Protein AF-A0A7V0MU67-F1 (afdb_monomer_lite)

Radius of gyration: 10.85 Å; chains: 1; bounding box: 22×19×28 Å

Structure (mmCIF, N/CA/C/O backbone):
data_AF-A0A7V0MU67-F1
#
_entry.id   AF-A0A7V0MU67-F1
#
loop_
_atom_site.group_PDB
_atom_site.id
_atom_site.type_symbol
_atom_site.label_atom_id
_atom_site.label_alt_id
_atom_site.label_comp_id
_atom_site.label_asym_id
_atom_site.label_entity_id
_atom_site.label_seq_id
_atom_site.pdbx_PDB_ins_code
_atom_site.Cartn_x
_atom_site.Cartn_y
_atom_site.Cartn_z
_atom_site.occupancy
_atom_site.B_iso_or_equiv
_atom_site.auth_seq_id
_atom_site.auth_comp_id
_atom_site.auth_asym_id
_atom_site.auth_atom_id
_atom_site.pdbx_PDB_model_num
ATOM 1 N N . MET A 1 1 ? -13.528 8.557 7.889 1.00 77.81 1 MET A N 1
ATOM 2 C CA . MET A 1 1 ? -13.537 7.888 6.569 1.00 77.81 1 MET A CA 1
ATOM 3 C C . MET A 1 1 ? -12.903 6.529 6.802 1.00 77.81 1 MET A C 1
ATOM 5 O O . MET A 1 1 ? -11.890 6.533 7.479 1.00 77.81 1 MET A O 1
ATOM 9 N N . ASN A 1 2 ? -13.513 5.421 6.370 1.00 94.69 2 ASN A N 1
ATOM 10 C CA . ASN A 1 2 ? -13.065 4.069 6.748 1.00 94.69 2 ASN A CA 1
ATOM 11 C C . ASN A 1 2 ? -11.623 3.801 6.276 1.00 94.69 2 ASN A C 1
ATOM 13 O O . ASN A 1 2 ? -11.361 3.957 5.081 1.00 94.69 2 ASN A O 1
ATOM 17 N N . ARG A 1 3 ? -10.715 3.430 7.186 1.00 97.75 3 ARG A N 1
ATOM 18 C CA . ARG A 1 3 ? -9.292 3.160 6.920 1.00 97.75 3 ARG A CA 1
ATOM 19 C C . ARG A 1 3 ? -8.994 1.677 7.115 1.00 97.75 3 ARG A C 1
ATOM 21 O O . ARG A 1 3 ? -9.053 1.178 8.239 1.00 97.75 3 ARG A O 1
ATOM 28 N N . ILE A 1 4 ? -8.637 0.999 6.030 1.00 98.31 4 ILE A N 1
ATOM 29 C CA . ILE A 1 4 ? -8.287 -0.423 6.024 1.00 98.31 4 ILE A CA 1
ATOM 30 C C . ILE A 1 4 ? -6.798 -0.546 5.711 1.00 98.31 4 ILE A C 1
ATOM 32 O O . ILE A 1 4 ? -6.351 -0.084 4.659 1.00 98.31 4 ILE A O 1
ATOM 36 N N . LEU A 1 5 ? -6.043 -1.167 6.614 1.00 98.44 5 LEU A N 1
ATOM 37 C CA . LEU A 1 5 ? -4.656 -1.549 6.378 1.00 98.44 5 LEU A CA 1
ATOM 38 C C . LEU A 1 5 ? -4.594 -3.030 6.001 1.00 98.44 5 LEU A C 1
ATOM 40 O O . LEU A 1 5 ? -4.990 -3.881 6.791 1.00 98.44 5 LEU A O 1
ATOM 44 N N . PHE A 1 6 ? -4.044 -3.326 4.830 1.00 98.38 6 PHE A N 1
ATOM 45 C CA . PHE A 1 6 ? -3.518 -4.649 4.508 1.00 98.38 6 PHE A CA 1
ATOM 46 C C . PHE A 1 6 ? -2.039 -4.651 4.895 1.00 98.38 6 PHE A C 1
ATOM 48 O O . PHE A 1 6 ? -1.282 -3.822 4.378 1.00 98.38 6 PHE A O 1
ATOM 55 N N . LYS A 1 7 ? -1.634 -5.531 5.808 1.00 97.19 7 LYS A N 1
ATOM 56 C CA . LYS A 1 7 ? -0.232 -5.731 6.191 1.00 97.19 7 LYS A CA 1
ATOM 57 C C . LYS A 1 7 ? 0.246 -7.106 5.738 1.00 97.19 7 LYS A C 1
ATOM 59 O O . LYS A 1 7 ? -0.554 -7.902 5.272 1.00 97.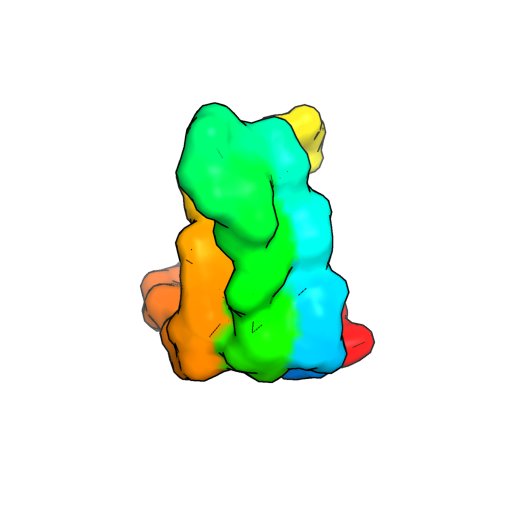19 7 LYS A O 1
ATOM 64 N N . ASP A 1 8 ? 1.553 -7.339 5.816 1.00 96.94 8 ASP A N 1
ATOM 65 C CA . ASP A 1 8 ? 2.174 -8.635 5.510 1.00 96.94 8 ASP A CA 1
ATOM 66 C C . ASP A 1 8 ? 1.873 -9.174 4.090 1.00 96.94 8 ASP A C 1
ATOM 68 O O . ASP A 1 8 ? 1.921 -10.376 3.821 1.00 96.94 8 ASP A O 1
ATOM 72 N N . VAL A 1 9 ? 1.624 -8.277 3.127 1.00 97.88 9 VAL A N 1
ATOM 73 C CA . VAL A 1 9 ? 1.313 -8.649 1.743 1.00 97.88 9 VAL A CA 1
ATOM 74 C C . VAL A 1 9 ? 2.569 -9.194 1.069 1.00 97.88 9 VAL A C 1
ATOM 76 O O . VAL A 1 9 ? 3.547 -8.472 0.877 1.00 97.88 9 VAL A O 1
ATOM 79 N N . GLY A 1 10 ? 2.534 -10.461 0.647 1.00 97.69 10 GLY A N 1
ATOM 80 C CA . GLY A 1 10 ? 3.699 -11.138 0.065 1.00 97.69 10 GLY A CA 1
ATOM 81 C C . GLY A 1 10 ? 4.354 -10.366 -1.088 1.00 97.69 10 GLY A C 1
ATOM 82 O O . GLY A 1 10 ? 5.566 -10.148 -1.066 1.00 97.69 10 GLY A O 1
ATOM 83 N N . VAL A 1 11 ? 3.561 -9.921 -2.070 1.00 97.94 11 VAL A N 1
ATOM 84 C CA . VAL A 1 11 ? 4.002 -9.041 -3.167 1.00 97.94 11 VAL A CA 1
ATOM 85 C C . VAL A 1 11 ? 2.856 -8.121 -3.600 1.00 97.94 11 VAL A C 1
ATOM 87 O O . VAL A 1 11 ? 1.732 -8.587 -3.785 1.00 97.94 11 VAL A O 1
ATOM 90 N N . ILE A 1 12 ? 3.148 -6.838 -3.830 1.00 98.19 12 ILE A N 1
ATOM 91 C CA . ILE A 1 12 ? 2.254 -5.875 -4.487 1.00 98.19 12 ILE A CA 1
ATOM 92 C C . ILE A 1 12 ? 2.852 -5.507 -5.847 1.00 98.19 12 ILE A C 1
ATOM 94 O O . ILE A 1 12 ? 3.852 -4.796 -5.916 1.00 98.19 12 ILE A O 1
ATOM 98 N N . ALA A 1 13 ? 2.224 -5.955 -6.933 1.00 97.81 13 ALA A N 1
ATOM 99 C CA . ALA A 1 13 ? 2.533 -5.468 -8.276 1.00 97.81 13 ALA A CA 1
ATOM 100 C C . ALA A 1 13 ? 1.812 -4.128 -8.496 1.00 97.81 13 ALA A C 1
ATOM 102 O O . ALA A 1 13 ? 0.581 -4.096 -8.561 1.00 97.81 13 ALA A O 1
ATOM 103 N N . THR A 1 14 ? 2.553 -3.015 -8.561 1.00 97.50 14 THR A N 1
ATOM 104 C CA . THR A 1 14 ? 1.944 -1.671 -8.569 1.00 97.50 14 THR A CA 1
ATOM 105 C C . THR A 1 14 ? 1.472 -1.244 -9.953 1.00 97.50 14 THR A C 1
ATOM 107 O O . THR A 1 14 ? 0.544 -0.442 -10.056 1.00 97.50 14 THR A O 1
ATOM 110 N N . PHE A 1 15 ? 2.119 -1.759 -11.006 1.00 97.44 15 PH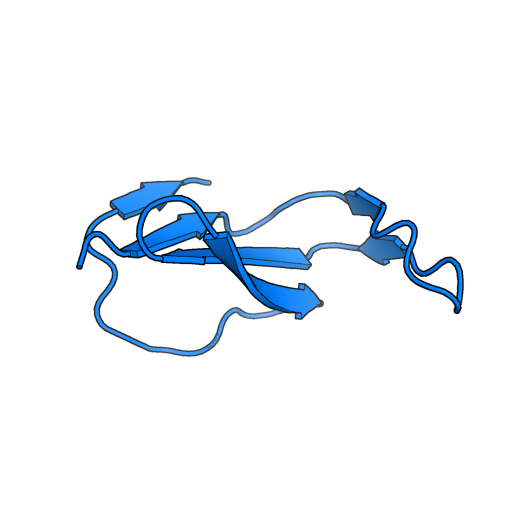E A N 1
ATOM 111 C CA . PHE A 1 15 ? 1.960 -1.283 -12.385 1.00 97.44 15 PHE A CA 1
ATOM 112 C C . PHE A 1 15 ? 2.057 0.250 -12.505 1.00 97.44 15 PHE A C 1
ATOM 114 O O . PHE A 1 15 ? 1.437 0.861 -13.378 1.00 97.44 15 PHE A O 1
ATOM 121 N N . ASP A 1 16 ? 2.827 0.884 -11.617 1.00 96.81 16 ASP A N 1
ATOM 122 C CA . ASP A 1 16 ? 3.179 2.293 -11.750 1.00 96.81 16 ASP A CA 1
ATOM 123 C C . ASP A 1 16 ? 4.147 2.497 -12.935 1.00 96.81 16 ASP A C 1
ATOM 125 O O . ASP A 1 16 ? 4.622 1.521 -13.523 1.00 96.81 16 ASP A O 1
ATOM 129 N N . PRO A 1 17 ? 4.451 3.745 -13.340 1.00 98.38 17 PRO A N 1
ATOM 130 C CA . PRO A 1 17 ? 5.332 3.996 -14.483 1.00 98.38 17 PRO A CA 1
ATOM 131 C C . PRO A 1 17 ? 6.740 3.393 -14.360 1.00 98.38 17 PRO A C 1
ATOM 133 O O . PRO A 1 17 ? 7.417 3.236 -15.373 1.00 98.38 17 PRO A O 1
ATOM 136 N N . GLU A 1 18 ? 7.182 3.070 -13.142 1.00 97.81 18 GLU A N 1
ATOM 137 C CA . GLU A 1 18 ? 8.472 2.431 -12.862 1.00 97.81 18 GLU A CA 1
ATOM 138 C C . GLU A 1 18 ? 8.373 0.894 -12.881 1.00 97.81 18 GLU A C 1
ATOM 140 O O . GLU A 1 18 ? 9.397 0.215 -12.8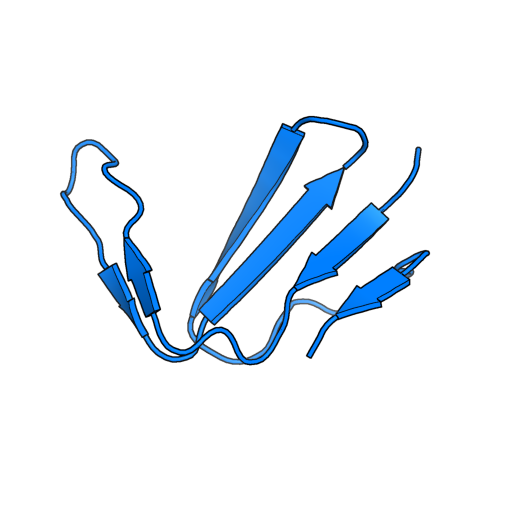44 1.00 97.81 18 GLU A O 1
ATOM 145 N N . GLY A 1 19 ? 7.159 0.336 -12.969 1.00 97.06 19 GLY A N 1
ATOM 146 C CA . GLY A 1 19 ? 6.908 -1.102 -13.011 1.00 97.06 19 GLY A CA 1
ATOM 147 C C . GLY A 1 19 ? 7.296 -1.806 -11.714 1.00 97.06 19 GLY A C 1
ATOM 148 O O . GLY A 1 19 ? 7.788 -2.933 -11.757 1.00 97.06 19 GLY A O 1
ATOM 149 N N . ARG A 1 20 ? 7.138 -1.137 -10.567 1.00 97.62 20 ARG A 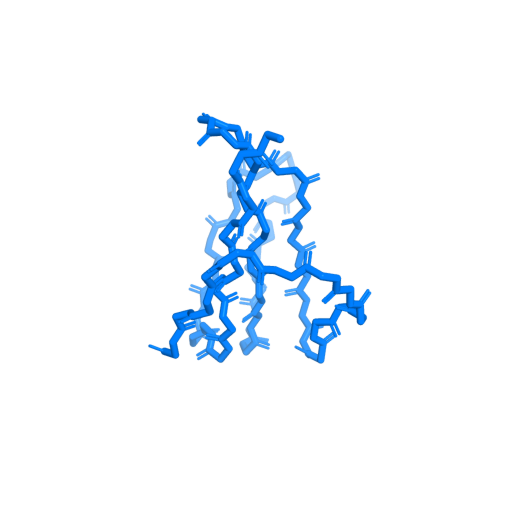N 1
ATOM 150 C CA . ARG A 1 20 ? 7.631 -1.662 -9.289 1.00 97.62 20 ARG A CA 1
ATOM 151 C C . ARG A 1 20 ? 6.813 -2.846 -8.777 1.00 97.62 20 ARG A C 1
ATOM 153 O O . ARG A 1 20 ? 5.589 -2.912 -8.899 1.00 97.62 20 ARG A O 1
ATOM 160 N N . GLU A 1 21 ? 7.522 -3.743 -8.106 1.00 98.31 21 GLU A N 1
ATOM 161 C CA . GLU A 1 21 ? 6.962 -4.804 -7.278 1.00 98.31 21 GLU A CA 1
ATOM 162 C C . GLU A 1 21 ? 7.459 -4.598 -5.850 1.00 98.31 21 GLU A C 1
ATOM 164 O O . GLU A 1 21 ? 8.668 -4.568 -5.625 1.00 98.31 21 GLU A O 1
ATOM 169 N N . LEU A 1 22 ? 6.535 -4.450 -4.901 1.00 98.12 22 LEU A N 1
ATOM 170 C CA . LEU A 1 22 ? 6.860 -4.268 -3.488 1.00 98.12 22 LEU A CA 1
ATOM 171 C C . LEU A 1 22 ? 6.772 -5.621 -2.780 1.00 98.12 22 LEU A C 1
ATOM 173 O O . LEU A 1 22 ? 5.695 -6.220 -2.752 1.00 98.12 22 LEU A O 1
ATOM 177 N N . LYS A 1 23 ? 7.878 -6.126 -2.231 1.00 97.75 23 LYS A N 1
ATOM 178 C CA . LYS A 1 23 ? 7.928 -7.431 -1.547 1.00 97.75 23 LYS A CA 1
ATOM 179 C C . LYS A 1 23 ? 7.746 -7.263 -0.042 1.00 97.75 23 LYS A C 1
ATOM 181 O O . LYS A 1 23 ? 8.410 -6.426 0.560 1.00 97.75 23 LYS A O 1
ATOM 186 N N . GLY A 1 24 ? 6.891 -8.090 0.569 1.00 96.69 24 GLY A N 1
ATOM 187 C CA . GLY A 1 24 ? 6.575 -7.978 2.001 1.00 96.69 24 GLY A CA 1
ATOM 188 C C . GLY A 1 24 ? 6.026 -6.592 2.334 1.00 96.69 24 GLY A C 1
ATOM 189 O O . GLY A 1 24 ? 6.581 -5.879 3.168 1.00 96.69 24 GLY A O 1
ATOM 190 N N . GLY A 1 25 ? 5.024 -6.168 1.568 1.00 97.44 25 GLY A N 1
ATOM 191 C CA . GLY A 1 25 ? 4.508 -4.813 1.586 1.00 97.44 25 GLY A CA 1
ATOM 192 C C . GLY A 1 25 ? 3.218 -4.647 2.370 1.00 97.44 25 GLY A C 1
ATOM 193 O O . GLY A 1 25 ? 2.646 -5.578 2.935 1.00 97.44 25 GLY A O 1
ATOM 194 N N . TRP A 1 26 ? 2.738 -3.416 2.351 1.00 98.50 26 TRP A N 1
ATOM 195 C CA . TRP A 1 26 ? 1.484 -3.008 2.956 1.00 98.50 26 TRP A CA 1
ATOM 196 C C . TRP A 1 26 ? 0.724 -2.065 2.023 1.00 98.50 26 TRP A C 1
ATOM 198 O O . TRP A 1 26 ? 1.308 -1.389 1.170 1.00 98.50 26 TRP A O 1
ATOM 208 N N . LEU A 1 27 ? -0.596 -2.013 2.197 1.00 98.19 27 LEU A N 1
ATOM 209 C CA . LEU A 1 27 ? -1.507 -1.176 1.421 1.00 98.19 27 LEU A CA 1
ATOM 210 C C . LEU A 1 27 ? -2.520 -0.515 2.357 1.00 98.19 27 LEU A C 1
ATOM 212 O O . LEU A 1 27 ? -3.257 -1.194 3.067 1.00 98.19 27 LEU A O 1
ATOM 216 N N . LEU A 1 28 ? -2.593 0.813 2.326 1.00 98.31 28 LEU A N 1
ATOM 217 C CA . LEU A 1 28 ? -3.610 1.588 3.026 1.00 98.31 28 LEU A CA 1
ATOM 218 C C . LEU A 1 28 ? -4.711 2.000 2.051 1.00 98.31 28 LEU A C 1
ATOM 220 O O . LEU A 1 28 ? -4.460 2.707 1.071 1.00 98.31 28 LEU A O 1
ATOM 224 N N . VAL A 1 29 ? -5.945 1.616 2.364 1.00 98.06 29 VAL A N 1
ATOM 225 C CA . VAL A 1 29 ? -7.148 2.052 1.655 1.00 98.06 29 VAL A CA 1
ATOM 226 C C . VAL A 1 29 ? -7.945 2.998 2.543 1.00 98.06 29 VAL A C 1
ATOM 228 O O . VAL A 1 29 ? -8.281 2.666 3.678 1.00 98.06 29 VAL A O 1
ATOM 231 N N . GLU A 1 30 ? -8.287 4.169 2.008 1.00 97.38 30 GLU A N 1
ATOM 232 C CA . GLU A 1 30 ? -9.178 5.131 2.655 1.00 97.38 30 GLU A CA 1
ATOM 233 C C . GLU A 1 30 ? -10.461 5.279 1.828 1.00 97.38 30 GLU A C 1
ATOM 235 O O . GLU A 1 30 ? -10.467 5.796 0.707 1.00 97.38 30 GLU A O 1
ATOM 240 N N . GLY A 1 31 ? -11.575 4.784 2.371 1.00 95.88 31 GLY A N 1
ATOM 241 C CA . GLY A 1 31 ? -12.834 4.662 1.640 1.00 95.88 31 GLY A CA 1
ATOM 242 C C . GLY A 1 31 ? -12.714 3.672 0.480 1.00 95.88 31 GLY A C 1
ATOM 243 O O . GLY A 1 31 ? -12.704 2.465 0.696 1.00 95.88 31 GLY A O 1
ATOM 244 N N . ASN A 1 32 ? -12.648 4.186 -0.750 1.00 95.44 32 ASN A N 1
ATOM 245 C CA . ASN A 1 32 ? -12.533 3.394 -1.980 1.00 95.44 32 ASN A CA 1
ATOM 246 C C . ASN A 1 32 ? -11.273 3.722 -2.799 1.00 95.44 32 ASN A C 1
ATOM 248 O O . ASN A 1 32 ? -11.239 3.468 -4.004 1.00 95.44 32 ASN A O 1
ATOM 252 N N . ARG A 1 33 ? -10.258 4.331 -2.175 1.00 97.75 33 ARG A N 1
ATOM 253 C CA . ARG A 1 33 ? -9.009 4.721 -2.837 1.00 97.75 33 ARG A CA 1
ATOM 254 C C . ARG A 1 33 ? -7.809 4.164 -2.093 1.00 97.75 33 ARG A C 1
ATOM 256 O O . ARG A 1 33 ? -7.768 4.200 -0.866 1.00 97.75 33 ARG A O 1
ATOM 263 N N . ILE A 1 34 ? -6.819 3.712 -2.854 1.00 97.75 34 ILE A N 1
ATOM 264 C CA . ILE A 1 34 ? -5.480 3.449 -2.329 1.00 97.75 34 ILE A CA 1
ATOM 265 C C . ILE A 1 34 ? -4.888 4.798 -1.915 1.00 97.75 34 ILE A C 1
ATOM 267 O O . ILE A 1 34 ? -4.728 5.685 -2.752 1.00 97.75 34 ILE A O 1
ATOM 271 N N . ALA A 1 35 ? -4.622 4.958 -0.623 1.00 97.25 35 ALA A N 1
ATOM 272 C CA . ALA A 1 35 ? -4.059 6.177 -0.055 1.00 97.25 35 ALA A CA 1
ATOM 273 C C . ALA A 1 35 ? -2.529 6.116 -0.001 1.00 97.25 35 ALA A C 1
ATOM 275 O O . ALA A 1 35 ? -1.864 7.111 -0.279 1.00 97.25 35 ALA A O 1
ATOM 276 N N . ALA A 1 36 ? -1.974 4.951 0.341 1.00 97.56 36 ALA A N 1
ATOM 277 C CA . ALA A 1 36 ? -0.537 4.717 0.386 1.00 97.56 36 ALA A CA 1
ATOM 278 C C . ALA A 1 36 ? -0.222 3.220 0.273 1.00 97.56 36 ALA A C 1
ATOM 280 O O . ALA A 1 36 ? -1.067 2.376 0.563 1.00 97.56 36 ALA A O 1
ATOM 281 N N . LEU A 1 37 ? 1.002 2.908 -0.135 1.00 98.19 37 LEU A N 1
ATOM 282 C CA . LEU A 1 37 ? 1.566 1.565 -0.153 1.00 98.19 37 LEU A CA 1
ATOM 283 C C . LEU A 1 37 ? 3.077 1.647 0.046 1.00 98.19 37 LEU A C 1
ATOM 285 O O . LEU A 1 37 ? 3.685 2.675 -0.268 1.00 98.19 37 LEU A O 1
ATOM 289 N N . GLY A 1 38 ? 3.675 0.572 0.540 1.00 98.12 38 GLY A N 1
ATOM 290 C CA . GLY A 1 38 ? 5.111 0.507 0.780 1.00 98.12 38 GLY A CA 1
ATOM 291 C C . GLY A 1 38 ? 5.596 -0.910 1.052 1.00 98.12 38 GLY A C 1
ATOM 292 O O . GLY A 1 38 ? 4.799 -1.839 1.144 1.00 98.12 38 GLY A O 1
ATOM 293 N N . GLU A 1 39 ? 6.912 -1.056 1.163 1.00 97.69 39 GLU A N 1
ATOM 294 C CA . GLU A 1 39 ? 7.575 -2.269 1.654 1.00 97.69 39 GLU A CA 1
ATOM 295 C C . GLU A 1 39 ? 7.835 -2.172 3.163 1.00 97.69 39 GLU A C 1
ATOM 297 O O . GLU A 1 39 ? 7.939 -1.069 3.711 1.00 97.69 39 GLU A O 1
ATOM 302 N N . GLY A 1 40 ? 7.995 -3.324 3.817 1.00 95.94 40 GLY A N 1
ATOM 303 C CA . GLY A 1 40 ? 8.380 -3.415 5.223 1.00 95.94 40 GLY A CA 1
ATOM 304 C C . GLY A 1 40 ? 7.238 -3.087 6.182 1.00 95.94 40 GLY A C 1
ATOM 305 O O . GLY A 1 40 ? 6.081 -3.410 5.927 1.00 95.94 40 GLY A O 1
ATOM 306 N N . GLU A 1 41 ? 7.571 -2.456 7.307 1.00 96.31 41 GLU A N 1
ATOM 307 C CA . GLU A 1 41 ? 6.586 -2.135 8.340 1.00 96.31 41 GLU A CA 1
ATOM 308 C C . GLU A 1 41 ? 5.634 -1.011 7.888 1.00 96.31 41 GLU A C 1
ATOM 310 O O . GLU A 1 41 ? 6.093 0.034 7.403 1.00 96.31 41 GLU A O 1
ATOM 315 N N . PRO A 1 42 ? 4.312 -1.173 8.070 1.00 96.88 42 PRO A N 1
ATOM 316 C CA . PRO A 1 42 ? 3.355 -0.116 7.7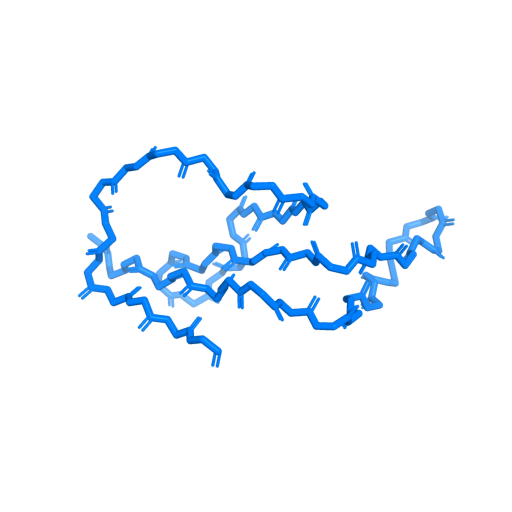86 1.00 96.88 42 PRO A CA 1
ATOM 317 C C . PRO A 1 42 ? 3.518 1.064 8.758 1.00 96.88 42 PRO A C 1
ATOM 319 O O . PRO A 1 42 ? 3.929 0.887 9.909 1.00 96.88 42 PRO A O 1
ATOM 322 N N . PRO A 1 43 ? 3.159 2.294 8.343 1.00 94.88 43 PRO A N 1
ATOM 323 C CA . PRO A 1 43 ? 3.180 3.443 9.237 1.00 94.88 43 PRO A CA 1
ATOM 324 C C . PRO A 1 43 ? 2.194 3.245 10.400 1.00 94.88 43 PRO A C 1
ATOM 326 O O . PRO A 1 43 ? 1.136 2.642 10.216 1.00 94.88 43 PRO A O 1
ATOM 329 N N . PRO A 1 44 ? 2.475 3.793 11.594 1.00 94.12 44 PRO A N 1
ATOM 330 C CA . PRO A 1 44 ? 1.536 3.730 12.705 1.00 94.12 44 PRO A CA 1
ATOM 331 C C . PRO A 1 44 ? 0.313 4.615 12.434 1.00 94.12 44 PRO A C 1
ATOM 333 O O . PRO A 1 44 ? 0.412 5.679 11.819 1.00 94.12 44 PRO A O 1
ATOM 336 N N . GLY A 1 45 ? -0.849 4.230 12.956 1.00 88.88 45 GLY A N 1
ATOM 337 C CA . GLY A 1 45 ? -2.028 5.087 12.916 1.00 88.88 45 GLY A CA 1
ATOM 338 C C . GLY A 1 45 ? -3.298 4.395 13.391 1.00 88.88 45 GLY A C 1
ATOM 339 O O . GLY A 1 45 ? -3.309 3.177 13.568 1.00 88.88 45 GLY A O 1
ATOM 340 N N . PRO A 1 46 ? -4.386 5.158 13.595 1.00 94.69 46 PRO A N 1
ATOM 341 C CA . PRO A 1 46 ? -5.685 4.545 13.785 1.00 94.69 46 PRO A CA 1
ATOM 342 C C . PRO A 1 46 ? -6.121 3.917 12.459 1.00 94.69 46 PRO A C 1
ATOM 344 O O . PRO A 1 46 ? -6.311 4.623 11.463 1.00 94.69 46 PRO A O 1
ATOM 347 N N . PHE A 1 47 ? -6.266 2.598 12.455 1.00 97.25 47 PHE A N 1
ATOM 348 C CA . PHE A 1 47 ? -6.925 1.851 11.392 1.00 97.25 47 PHE A CA 1
ATOM 349 C C . PHE A 1 47 ? -8.251 1.345 11.935 1.00 97.25 47 PHE A C 1
ATOM 351 O O . PHE A 1 47 ? -8.312 0.850 13.060 1.00 97.25 47 PHE A O 1
ATOM 358 N N . ASP A 1 48 ? -9.307 1.481 11.143 1.00 97.88 48 ASP A N 1
ATOM 359 C CA . ASP A 1 48 ? -10.618 0.950 11.505 1.00 97.88 48 ASP A CA 1
ATOM 360 C C . ASP A 1 48 ? -10.637 -0.579 11.325 1.00 97.88 48 ASP A C 1
ATOM 362 O O . ASP A 1 48 ? -11.346 -1.290 12.036 1.00 97.88 48 ASP A O 1
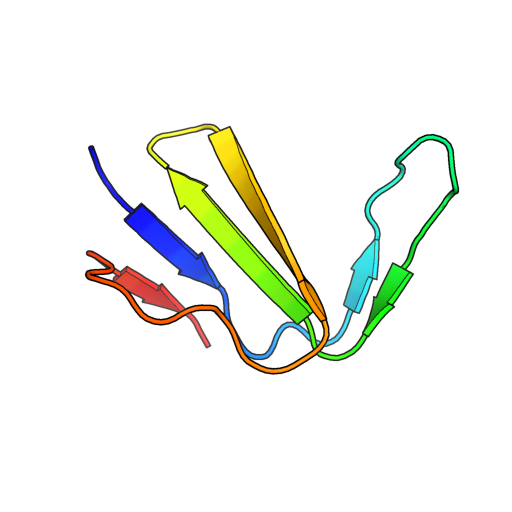ATOM 366 N N . GLN A 1 49 ? -9.816 -1.088 10.397 1.00 98.12 49 GLN A N 1
ATOM 367 C CA . GLN A 1 49 ? -9.615 -2.511 10.151 1.00 98.12 49 GLN A CA 1
ATOM 368 C C . GLN A 1 49 ? -8.166 -2.807 9.746 1.00 98.12 49 GLN A C 1
ATOM 370 O O . GLN A 1 49 ? -7.557 -2.057 8.981 1.00 98.12 49 GLN A O 1
ATOM 375 N N . VAL A 1 50 ? -7.645 -3.937 10.225 1.00 97.88 50 VAL A N 1
ATOM 376 C CA . VAL A 1 50 ? -6.355 -4.503 9.814 1.00 97.88 50 VAL A CA 1
ATOM 377 C C . VAL A 1 50 ? -6.599 -5.898 9.245 1.00 97.88 50 VAL A C 1
ATOM 379 O O . VAL A 1 50 ? -7.372 -6.669 9.816 1.00 97.88 50 VAL A O 1
ATOM 382 N N . ILE A 1 51 ? -5.990 -6.182 8.098 1.00 97.81 51 ILE A N 1
ATOM 383 C CA . ILE A 1 51 ? -6.041 -7.464 7.398 1.00 97.81 51 ILE A CA 1
ATOM 384 C C . ILE A 1 51 ? -4.604 -7.969 7.261 1.00 97.81 51 ILE A C 1
ATOM 386 O O . ILE A 1 51 ? -3.744 -7.219 6.795 1.00 97.81 51 ILE A O 1
ATOM 390 N N . ASP A 1 52 ? -4.400 -9.220 7.667 1.00 93.69 52 ASP A N 1
ATOM 391 C CA . ASP A 1 52 ? -3.135 -9.964 7.609 1.00 93.69 52 ASP A CA 1
ATOM 392 C C . ASP A 1 52 ? -3.045 -10.808 6.331 1.00 93.69 52 ASP A C 1
ATOM 394 O O . ASP A 1 52 ? -4.093 -11.368 5.918 1.00 93.69 52 ASP A O 1
#

Secondary structure (DSSP, 8-state):
--EEEEEEEEEEE---TT--EEEEEEEEEETTEEEEEEESSPPP---SEEE-

Foldseek 3Di:
DAKEKEFQDQWDQPPDPVRDIAGRKMWIDDPHDTPDMHHDDDDDDDHPYYHD

pLDDT: mean 96.74, std 3.11, range [77.81, 98.5]

Sequence (52 aa):
MNRILFKDVGVIATFDPEGRELKGGWLLVEGNRIAALGEGEPPPGPFDQVID

=== Feature glossary ===
Legend for the data blocks above and below:

— What the protein is —

Sequence gives the chain of amino acids in standard one-letter code (A=alanine, C=cysteine, …, Y=tyrosine), read N→C. It is the only feature that is directly encoded by the gene; all structural features are derived from the folded form of this sequence.

The annotation block draws on four external resources. InterPro: which protein families and domains the sequence belongs to. GO: standardized terms for what the protein does, what process it participates in, and where in the cell it acts. CATH: which structural fold it has in the CATH hierarchy. Organism: the species of origin.

— Where its atoms are —

Atomic coordinates in PDBx/mmCIF format — the same representation the Protein Data Bank distributes. Each line of the _atom_site loop places one backbone atom in Cartesian space (units: ångströms, origin: arbitrary).

Six rendered views show the 3D structure from the faces of a cube — i.e. along ±x, ±y, ±z. Rendering representation is drawn randomly per protein from cartoon (secondary-structure ribbons), sticks (backbone bonds), or molecular surface; coloring is either N→C rainbow (blue at the N-terminus through red at the C-terminus) or one color per chain.

— Local backbone conformation —

DSSP 8-state secondary structure assigns each residue one of H (α-helix), G (3₁₀-helix), I (π-helix), E (extended β-strand), B (isolated β-bridge), T (hydrogen-bonded turn), S (bend), or '-' (coil). The assignment is computed from backbone hydrogen-bond geometry via the Kabsch–Sander algorithm.

P-SEA three-state annotation labels each residue as helix, strand, or coil based purely on the geometry of the Cα trace. It serves as a fallback when the full backbone (and thus DSSP) is unavailable.

φ (phi) and ψ (psi) are the two rotatable backbone dihedrals per residue: φ is the C(i-1)–N–Cα–C torsion, ψ is the N–Cα–C–N(i+1) torsion, both in degrees on (−180°, 180°]. α-helical residues cluster near (−60°, −45°); β-strand residues near (−120°, +130°). A Ramachandran plot is simply a scatter of (φ, ψ) for every residue.

— Global shape and packing —

Radius of gyration (Rg) is the root-mean-square distance of Cα atoms from their centroid — a single number for overall size and compactness. A globular domain of N residues has Rg ≈ 2.2·N^0.38 Å; an extended or disordered chain has a much larger Rg. The Cα contact count is the number of residue pairs whose Cα atoms are within 8 Å and are more than four positions apart in sequence — a standard proxy for tertiary packing density. The bounding box is the smallest axis-aligned box enclosing all Cα atoms.

Accessible surface area quantifies burial. A residue with SASA near zero is packed into the hydrophobic core; one with SASA >100 Å² sits on the surface. Computed here via the Shrake–Rupley numerical algorithm with a 1.4 Å probe.

The contact map is a binary N×N matrix image: pixel (i, j) is dark where Cα_i and Cα_j are within 8 Å and |i−j|>4. Because the |i−j|>4 filter removes local helical contacts, off-diagonal stripes parallel to the main diagonal indicate parallel β-sheets; stripes perpendicular to it indicate antiparallel β-sheets. The Ramachandran plot scatters every residue's (φ, ψ) pair against the sterically allowed regions. The PAE heatmap renders the predicted-aligned-error matrix.

— Structural neighborhood —

A 3Di character summarizes, for each residue, the relative orientation of the Cα frame of its nearest spatial neighbor. Because it encodes fold topology rather than chemistry, 3Di alignments detect remote structural similarity that sequence alignment misses.

Structural nearest neighbors (via Foldseek easy-search vs the PDB). Reported per hit: target PDB id, E-value, and alignment TM-score. A TM-score above ~0.5 is the conventional threshold for 'same fold'.

— Confidence and disorder —

For AlphaFold models, the B-factor field carries pLDDT — the model's own estimate of local accuracy on a 0–100 scale. Regions with pLDDT<50 should be treated as essentially unmodeled; they often correspond to intrinsically disordered segments.

B-factor (Debye–Waller factor) reflects atomic displacement in the crystal lattice. It is an experimental observable (units Å²), not a prediction; low values mean the atom is pinned down, high values mean it moves or is heterogeneous across the crystal.

Predicted Aligned Error (PAE) is an AlphaFold confidence matrix: entry (i, j) is the expected error in the position of residue j, in ångströms, when the prediction is superimposed on the true structure at residue i. Low PAE within a block of residues means that block is internally rigid and well-predicted; high PAE between two blocks means their relative placement is uncertain even if each block individually is confident.